Protein AF-A0A8J4GSR4-F1 (afdb_monomer)

Radius of gyration: 15.9 Å; Cα contacts (8 Å, |Δi|>4): 227; chains: 1; bounding box: 34×45×33 Å

Structure (mmCIF, N/CA/C/O backbone):
data_AF-A0A8J4GSR4-F1
#
_entry.id   AF-A0A8J4GSR4-F1
#
loop_
_atom_site.group_PDB
_atom_site.id
_atom_site.type_symbol
_atom_site.label_atom_id
_atom_site.label_alt_id
_atom_site.label_comp_id
_atom_site.label_asym_id
_atom_site.label_entity_id
_atom_site.label_seq_id
_atom_site.pdbx_PDB_ins_code
_atom_site.Cartn_x
_atom_site.Cartn_y
_atom_site.Cartn_z
_atom_site.occupancy
_atom_site.B_iso_or_equiv
_atom_site.auth_seq_id
_atom_site.auth_comp_id
_atom_site.auth_asym_id
_atom_site.auth_atom_id
_atom_site.pdbx_PDB_model_num
ATOM 1 N N . MET A 1 1 ? -14.937 5.292 15.132 1.00 56.81 1 MET A N 1
ATOM 2 C CA . MET A 1 1 ? -14.037 4.529 14.241 1.00 56.81 1 MET A CA 1
ATOM 3 C C . MET A 1 1 ? -13.506 3.328 15.007 1.00 56.81 1 MET A C 1
ATOM 5 O O . MET A 1 1 ? -13.186 3.488 16.179 1.00 56.81 1 MET A O 1
ATOM 9 N N . GLN A 1 2 ? -13.468 2.139 14.397 1.00 69.12 2 GLN A N 1
ATOM 10 C CA . GLN A 1 2 ? -12.793 0.982 14.998 1.00 69.12 2 GLN A CA 1
ATOM 11 C C . GLN A 1 2 ? -11.272 1.136 14.854 1.00 69.12 2 GLN A C 1
ATOM 13 O O . GLN A 1 2 ? -10.788 1.690 13.865 1.00 69.12 2 GLN A O 1
ATOM 18 N N . ARG A 1 3 ? -10.520 0.660 15.851 1.00 86.62 3 ARG A N 1
ATOM 19 C CA . ARG A 1 3 ? -9.053 0.706 15.849 1.00 86.62 3 ARG A CA 1
ATOM 20 C C . ARG A 1 3 ? -8.523 -0.217 14.746 1.00 86.62 3 ARG A C 1
ATOM 22 O O . ARG A 1 3 ? -8.934 -1.370 14.675 1.00 86.62 3 ARG A O 1
ATOM 29 N N . GLY A 1 4 ? -7.640 0.294 13.897 1.00 93.19 4 GLY A N 1
ATOM 30 C CA . GLY A 1 4 ? -7.068 -0.423 12.757 1.00 93.19 4 GLY A CA 1
ATOM 31 C C . GLY A 1 4 ? -5.823 0.290 12.237 1.00 93.19 4 GLY A C 1
ATOM 32 O O . GLY A 1 4 ? -5.402 1.292 12.822 1.00 93.19 4 GLY A O 1
ATOM 33 N N . ILE A 1 5 ? -5.238 -0.237 11.165 1.00 96.06 5 ILE A N 1
ATOM 34 C CA . ILE A 1 5 ? -4.004 0.290 10.566 1.00 96.06 5 ILE A CA 1
ATOM 35 C C . ILE A 1 5 ? -4.243 0.880 9.174 1.00 96.06 5 ILE A C 1
ATOM 37 O O . ILE A 1 5 ? -5.185 0.485 8.480 1.00 96.06 5 ILE A O 1
ATOM 41 N N . THR A 1 6 ? -3.350 1.776 8.760 1.00 97.19 6 THR A N 1
ATOM 42 C CA . THR A 1 6 ? -3.083 2.032 7.344 1.00 97.19 6 THR A CA 1
ATOM 43 C C . THR A 1 6 ? -1.991 1.067 6.893 1.00 97.19 6 THR A C 1
ATOM 45 O O . THR A 1 6 ? -0.895 1.058 7.458 1.00 97.19 6 THR A O 1
ATOM 48 N N . LEU A 1 7 ? -2.300 0.230 5.906 1.00 97.69 7 LEU A N 1
ATOM 49 C CA . LEU A 1 7 ? -1.367 -0.720 5.314 1.00 97.69 7 LEU A CA 1
ATOM 50 C C . LEU A 1 7 ? -0.954 -0.231 3.928 1.00 97.69 7 LEU A C 1
ATOM 52 O O . LEU A 1 7 ? -1.810 -0.007 3.075 1.00 97.69 7 LEU A O 1
ATOM 56 N N . TYR A 1 8 ? 0.348 -0.105 3.699 1.00 97.69 8 TYR A N 1
ATOM 57 C CA . TYR A 1 8 ? 0.909 0.236 2.398 1.00 97.69 8 TYR A CA 1
ATOM 58 C C . TYR A 1 8 ? 1.764 -0.909 1.853 1.00 97.69 8 TYR A C 1
ATOM 60 O O . TYR A 1 8 ? 2.728 -1.326 2.495 1.00 97.69 8 TYR A O 1
ATOM 68 N N . GLU A 1 9 ? 1.432 -1.386 0.654 1.00 96.69 9 GLU A N 1
ATOM 69 C CA . GLU A 1 9 ? 2.241 -2.353 -0.089 1.00 96.69 9 GLU A CA 1
ATOM 70 C C . GLU A 1 9 ? 2.887 -1.702 -1.324 1.00 96.69 9 GLU A C 1
ATOM 72 O O . GLU A 1 9 ? 2.291 -1.684 -2.409 1.00 96.69 9 GLU A O 1
ATOM 77 N N . PRO A 1 10 ? 4.101 -1.125 -1.187 1.00 93.75 10 PRO A N 1
ATOM 78 C CA . PRO A 1 10 ? 4.893 -0.736 -2.343 1.00 93.75 10 PRO A CA 1
ATOM 79 C C . PRO A 1 10 ? 5.402 -1.987 -3.059 1.00 93.75 10 PRO A C 1
ATOM 81 O O . PRO A 1 10 ? 5.892 -2.914 -2.415 1.00 93.75 10 PRO A O 1
ATOM 84 N N . LEU A 1 11 ? 5.354 -1.975 -4.393 1.00 90.19 11 LEU A N 1
ATOM 85 C CA . LEU A 1 11 ? 5.643 -3.143 -5.236 1.00 90.19 11 LEU A CA 1
ATOM 86 C C . LEU A 1 11 ? 4.628 -4.268 -4.969 1.00 90.19 11 LEU A C 1
ATOM 88 O O . LEU A 1 11 ? 4.993 -5.429 -4.798 1.00 90.19 11 LEU A O 1
ATOM 92 N N . GLY A 1 12 ? 3.355 -3.879 -4.842 1.00 71.12 12 GLY A N 1
ATOM 93 C CA . GLY A 1 12 ? 2.359 -4.573 -4.025 1.00 71.12 12 GLY A CA 1
ATOM 94 C C . GLY A 1 12 ? 1.965 -5.989 -4.451 1.00 71.12 12 GLY A C 1
ATOM 95 O O . GLY A 1 12 ? 1.236 -6.652 -3.710 1.00 71.12 12 GLY A O 1
ATOM 96 N N . GLY A 1 13 ? 2.445 -6.489 -5.593 1.00 77.25 13 GLY A N 1
ATOM 97 C CA . GLY A 1 13 ? 2.328 -7.898 -5.966 1.00 77.25 13 GLY A CA 1
ATOM 98 C C . GLY A 1 13 ? 0.905 -8.436 -5.781 1.00 77.25 13 GLY A C 1
ATOM 99 O O . GLY A 1 13 ? -0.049 -7.868 -6.314 1.00 77.25 13 GLY A O 1
ATOM 100 N N . ALA A 1 14 ? 0.763 -9.510 -4.996 1.00 82.75 14 ALA A N 1
ATOM 101 C CA . ALA A 1 14 ? -0.488 -10.252 -4.797 1.00 82.75 14 ALA A CA 1
ATOM 102 C C . ALA A 1 14 ? -1.236 -9.950 -3.476 1.00 82.75 14 ALA A C 1
ATOM 104 O O . ALA A 1 14 ? -2.008 -10.790 -3.010 1.00 82.75 14 ALA A O 1
ATOM 105 N N . CYS A 1 15 ? -1.024 -8.782 -2.861 1.00 93.31 15 CYS A N 1
ATOM 106 C CA . CYS A 1 15 ? -1.702 -8.368 -1.621 1.00 93.31 15 CYS A CA 1
ATOM 107 C C . CYS A 1 15 ? -1.460 -9.300 -0.409 1.00 93.31 15 CYS A C 1
ATOM 109 O O . CYS A 1 15 ? -2.352 -9.521 0.419 1.00 93.31 15 CYS A O 1
ATOM 111 N N . THR A 1 16 ? -0.277 -9.913 -0.314 1.00 91.38 16 THR A N 1
ATOM 112 C CA . THR A 1 16 ? 0.013 -10.950 0.692 1.00 91.38 16 THR A CA 1
ATOM 113 C C . THR A 1 16 ? 0.175 -10.387 2.101 1.00 91.38 16 THR A C 1
ATOM 115 O O . THR A 1 16 ? -0.227 -11.042 3.067 1.00 91.38 16 THR A O 1
ATOM 118 N N . GLY A 1 17 ? 0.709 -9.172 2.251 1.00 94.25 17 GLY A N 1
ATOM 119 C CA . GLY A 1 17 ? 0.755 -8.468 3.528 1.00 94.25 17 GLY A CA 1
ATOM 120 C C . GLY A 1 17 ? -0.646 -8.141 4.027 1.00 94.25 17 GLY A C 1
ATOM 121 O O . GLY A 1 17 ? -0.947 -8.378 5.198 1.00 94.25 17 GLY A O 1
ATOM 122 N N . LEU A 1 18 ? -1.537 -7.711 3.128 1.00 97.44 18 LEU A N 1
ATOM 123 C CA . LEU A 1 18 ? -2.941 -7.485 3.463 1.00 97.44 18 LEU A CA 1
ATOM 124 C C . LEU A 1 18 ? -3.617 -8.758 3.958 1.00 97.44 18 LEU A C 1
ATOM 126 O O . LEU A 1 18 ? -4.164 -8.772 5.059 1.00 97.44 18 LEU A O 1
ATOM 130 N N . GLU A 1 19 ? -3.556 -9.838 3.184 1.00 97.06 19 GLU A N 1
ATOM 131 C CA . GLU A 1 19 ? -4.158 -11.107 3.590 1.00 97.06 19 GLU A CA 1
ATOM 132 C C . GLU A 1 19 ? -3.599 -11.604 4.931 1.00 97.06 19 GLU A C 1
ATOM 134 O O . GLU A 1 19 ? -4.357 -12.082 5.778 1.00 97.06 19 GLU A O 1
ATOM 139 N N . SER A 1 20 ? -2.294 -11.434 5.160 1.00 96.19 20 SER A N 1
ATOM 140 C CA . SER A 1 20 ? -1.654 -11.785 6.429 1.00 96.19 20 SER A CA 1
ATOM 141 C C . SER A 1 20 ? -2.233 -10.987 7.598 1.00 96.19 20 SER A C 1
ATOM 143 O O . SER A 1 20 ? -2.547 -11.576 8.633 1.00 96.19 20 SER A O 1
ATOM 145 N N . CYS A 1 21 ? -2.438 -9.675 7.447 1.00 97.12 21 CYS A N 1
ATOM 146 C CA . CYS A 1 21 ? -3.096 -8.858 8.468 1.00 97.12 21 CYS A CA 1
ATOM 147 C C . CYS A 1 21 ? -4.512 -9.370 8.772 1.00 97.12 21 CYS A C 1
ATOM 149 O O . CYS A 1 21 ? -4.845 -9.609 9.935 1.00 97.12 21 CYS A O 1
ATOM 151 N N . LEU A 1 22 ? -5.321 -9.604 7.736 1.00 98.19 22 LEU A N 1
ATOM 152 C CA . LEU A 1 22 ? -6.720 -10.011 7.892 1.00 98.19 22 LEU A CA 1
ATOM 153 C C . LEU A 1 22 ? -6.855 -11.388 8.549 1.00 98.19 22 LEU A C 1
ATOM 155 O O . 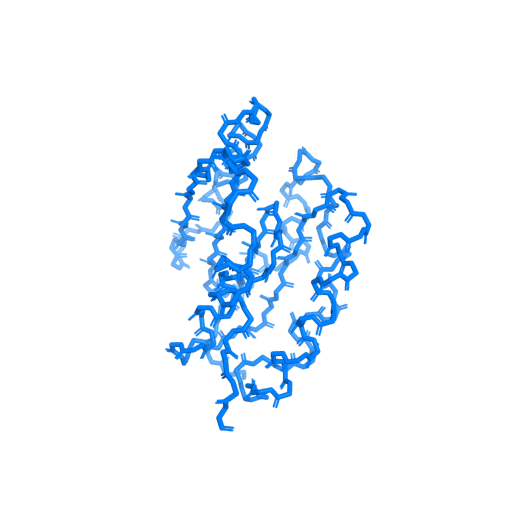LEU A 1 22 ? -7.631 -11.547 9.491 1.00 98.19 22 LEU A O 1
ATOM 159 N N . ARG A 1 23 ? -6.041 -12.366 8.132 1.00 97.81 23 ARG A N 1
ATOM 160 C CA . ARG A 1 23 ? -5.998 -13.707 8.745 1.00 97.81 23 ARG A CA 1
ATOM 161 C C . ARG A 1 23 ? -5.623 -13.678 10.227 1.00 97.81 23 ARG A C 1
ATOM 163 O O . ARG A 1 23 ? -6.009 -14.581 10.961 1.00 97.81 23 ARG A O 1
ATOM 170 N N . ASN A 1 24 ? -4.905 -12.646 10.668 1.00 97.19 24 ASN A N 1
ATOM 171 C CA . ASN A 1 24 ? -4.506 -12.449 12.062 1.00 97.19 24 ASN A CA 1
ATOM 172 C C . ASN A 1 24 ? -5.439 -11.498 12.837 1.00 97.19 24 ASN A C 1
ATOM 174 O O . ASN A 1 24 ? -5.092 -11.051 13.928 1.00 97.19 24 ASN A O 1
ATOM 178 N N . GLY A 1 25 ? -6.619 -11.169 12.300 1.00 97.00 25 GLY A N 1
ATOM 179 C CA . GLY A 1 25 ? -7.591 -10.313 12.986 1.00 97.00 25 GLY A CA 1
ATOM 180 C C . GLY A 1 25 ? -7.208 -8.830 13.026 1.00 97.00 25 GLY A C 1
ATOM 181 O O . GLY A 1 25 ? -7.802 -8.060 13.782 1.00 97.00 25 GLY A O 1
ATOM 182 N N . ILE A 1 26 ? -6.217 -8.406 12.236 1.00 97.12 26 ILE A N 1
ATOM 183 C CA . ILE A 1 26 ? -5.789 -7.008 12.169 1.00 97.12 26 ILE A CA 1
ATOM 184 C C . ILE A 1 26 ? -6.692 -6.275 11.180 1.00 97.12 26 ILE A C 1
ATOM 186 O O . ILE A 1 26 ? -6.659 -6.528 9.976 1.00 97.12 26 ILE A O 1
ATOM 190 N N . ARG A 1 27 ? -7.486 -5.335 11.697 1.00 97.38 27 ARG A N 1
ATOM 191 C CA . ARG A 1 27 ? -8.335 -4.463 10.884 1.00 97.38 27 ARG A CA 1
ATOM 192 C C . ARG A 1 27 ? -7.489 -3.483 10.068 1.00 97.38 27 ARG A C 1
ATOM 194 O O . ARG A 1 27 ? -6.671 -2.751 10.631 1.00 97.38 27 ARG A O 1
ATOM 201 N N . VAL A 1 28 ? -7.767 -3.399 8.770 1.00 97.81 28 VAL A N 1
ATOM 202 C CA . VAL A 1 28 ? -7.177 -2.419 7.852 1.00 97.81 28 VAL A CA 1
ATOM 203 C C . VAL A 1 28 ? -8.215 -1.339 7.561 1.00 97.81 28 VAL A C 1
ATOM 205 O O . VAL A 1 28 ? -9.269 -1.596 6.986 1.00 97.81 28 VAL A O 1
ATOM 208 N N . ASN A 1 29 ? -7.925 -0.117 8.005 1.00 96.38 29 ASN A N 1
ATOM 209 C CA . ASN A 1 29 ? -8.789 1.046 7.795 1.00 96.38 29 ASN A CA 1
ATOM 210 C C . ASN A 1 29 ? -8.513 1.733 6.459 1.00 96.38 29 ASN A C 1
ATOM 212 O O . ASN A 1 29 ? -9.406 2.377 5.917 1.00 96.38 29 ASN A O 1
ATOM 216 N N . GLN A 1 30 ? -7.291 1.591 5.949 1.00 97.38 30 GLN A N 1
ATOM 217 C CA . GLN A 1 30 ? -6.876 2.115 4.661 1.00 97.38 30 GLN A CA 1
ATOM 218 C C . GLN A 1 30 ? -5.802 1.202 4.073 1.00 97.38 30 GLN A C 1
ATOM 220 O O . GLN A 1 30 ? -4.839 0.852 4.754 1.00 97.38 30 GLN A O 1
ATOM 225 N N . TYR A 1 31 ? -5.977 0.819 2.819 1.00 98.12 31 TYR A N 1
ATOM 226 C CA . TYR A 1 31 ? -5.039 0.027 2.048 1.00 98.12 31 TYR A CA 1
ATOM 227 C C . TYR A 1 31 ? -4.516 0.868 0.888 1.00 98.12 31 TYR A C 1
ATOM 229 O O . TYR A 1 31 ? -5.297 1.423 0.115 1.00 98.12 31 TYR A O 1
ATOM 237 N N . LEU A 1 32 ? -3.197 0.976 0.791 1.00 97.88 32 LEU A N 1
ATOM 238 C CA . LEU A 1 32 ? -2.484 1.729 -0.232 1.00 97.88 32 LEU A CA 1
ATOM 239 C C . LEU A 1 32 ? -1.633 0.758 -1.049 1.00 97.88 32 LEU A C 1
ATOM 241 O O . LEU A 1 32 ? -1.011 -0.146 -0.487 1.00 97.88 32 LEU A O 1
ATOM 245 N N . TYR A 1 33 ? -1.587 0.956 -2.364 1.00 97.81 33 TYR A N 1
ATOM 246 C CA . TYR A 1 33 ? -0.942 0.026 -3.281 1.00 97.81 33 TYR A CA 1
ATOM 247 C C . TYR A 1 33 ? -0.175 0.768 -4.377 1.00 97.81 33 TYR A C 1
ATOM 249 O O . TYR A 1 33 ? -0.728 1.635 -5.053 1.00 97.81 33 TYR A O 1
ATOM 257 N N . SER A 1 34 ? 1.078 0.370 -4.605 1.00 96.88 34 SER A N 1
ATOM 258 C CA . SER A 1 34 ? 1.887 0.873 -5.721 1.00 96.88 34 SER A CA 1
ATOM 259 C C . SER A 1 34 ? 2.473 -0.291 -6.507 1.00 96.88 34 SER A C 1
ATOM 261 O O . SER A 1 34 ? 3.297 -1.040 -5.990 1.00 96.88 34 SER A O 1
ATOM 263 N N . ASP A 1 35 ? 2.080 -0.423 -7.770 1.00 94.06 35 ASP A N 1
ATOM 264 C CA . ASP A 1 35 ? 2.732 -1.295 -8.746 1.00 94.06 35 ASP A CA 1
ATOM 265 C C . ASP A 1 35 ? 2.610 -0.654 -10.129 1.00 94.06 35 ASP A C 1
ATOM 267 O O . ASP A 1 35 ? 1.542 -0.151 -10.493 1.00 94.06 35 ASP A O 1
ATOM 271 N N . THR A 1 36 ? 3.693 -0.666 -10.905 1.00 93.44 36 THR A N 1
ATOM 272 C CA . THR A 1 36 ? 3.720 -0.077 -12.252 1.00 93.44 36 THR A CA 1
ATOM 273 C C . THR A 1 36 ? 2.961 -0.929 -13.269 1.00 93.44 36 THR A C 1
ATOM 275 O O . THR A 1 36 ? 2.393 -0.371 -14.212 1.00 93.44 36 THR A O 1
ATOM 278 N N . SER A 1 37 ? 2.842 -2.242 -13.042 1.00 92.06 37 SER A N 1
ATOM 279 C CA . SER A 1 37 ? 2.132 -3.173 -13.915 1.00 92.06 37 SER A CA 1
ATOM 280 C C . SER A 1 37 ? 0.609 -3.000 -13.810 1.00 92.06 37 SER A C 1
ATOM 282 O O . SER A 1 37 ? 0.023 -3.235 -12.748 1.00 92.06 37 SER A O 1
ATOM 284 N N . PRO A 1 38 ? -0.085 -2.623 -14.904 1.00 92.12 38 PRO A N 1
ATOM 285 C CA . PRO A 1 38 ? -1.547 -2.577 -14.924 1.00 92.12 38 PRO A CA 1
ATOM 286 C C . PRO A 1 38 ? -2.189 -3.944 -14.671 1.00 92.12 38 PRO A C 1
ATOM 288 O O . PRO A 1 38 ? -3.251 -4.016 -14.059 1.00 92.12 38 PRO A O 1
ATOM 291 N N . GLU A 1 39 ? -1.535 -5.018 -15.113 1.00 91.69 39 GLU A N 1
ATOM 292 C CA . GLU A 1 39 ? -1.990 -6.396 -14.917 1.00 91.69 39 GLU A CA 1
ATOM 293 C C . GLU A 1 39 ? -1.942 -6.776 -13.435 1.00 91.69 39 GLU A C 1
ATOM 295 O O . GLU A 1 39 ? -2.933 -7.276 -12.901 1.00 91.69 39 GLU A O 1
ATOM 300 N N . ALA A 1 40 ? -0.842 -6.449 -12.743 1.00 90.81 40 ALA A N 1
ATOM 301 C CA . ALA A 1 40 ? -0.714 -6.670 -11.302 1.00 90.81 40 ALA A CA 1
ATOM 302 C C . ALA A 1 40 ? -1.786 -5.897 -10.520 1.00 90.81 40 ALA A C 1
ATOM 304 O O . ALA A 1 40 ? -2.459 -6.473 -9.666 1.00 90.81 40 ALA A O 1
ATOM 305 N N . ARG A 1 41 ? -2.039 -4.629 -10.881 1.00 94.38 41 ARG A N 1
ATOM 306 C CA . ARG A 1 41 ? -3.134 -3.836 -10.290 1.00 94.38 41 ARG A CA 1
ATOM 307 C C . ARG A 1 41 ? -4.511 -4.464 -10.535 1.00 94.38 41 ARG A C 1
ATOM 309 O O . ARG A 1 41 ? -5.350 -4.458 -9.638 1.00 94.38 41 ARG A O 1
ATOM 316 N N . GLY A 1 42 ? -4.744 -5.036 -11.717 1.00 94.25 42 GLY A N 1
ATOM 317 C CA . GLY A 1 42 ? -5.978 -5.763 -12.029 1.00 94.25 42 GLY A CA 1
ATOM 318 C C . GLY A 1 42 ? -6.174 -7.000 -11.148 1.00 94.25 42 GLY A C 1
ATOM 319 O O . GLY A 1 42 ? -7.251 -7.195 -10.581 1.00 94.25 42 GLY A O 1
ATOM 320 N N . VAL A 1 43 ? -5.120 -7.801 -10.971 1.00 94.25 43 VAL A N 1
ATOM 321 C CA . VAL A 1 43 ? -5.129 -8.968 -10.072 1.00 94.25 43 VAL A CA 1
ATOM 322 C C . VAL A 1 43 ? -5.355 -8.539 -8.620 1.00 94.25 43 VAL A C 1
ATOM 324 O O . VAL A 1 43 ? -6.199 -9.120 -7.935 1.00 94.25 43 VAL A O 1
ATOM 327 N N . ALA A 1 44 ? -4.669 -7.487 -8.167 1.00 95.75 44 ALA A N 1
ATOM 328 C CA . ALA A 1 44 ? -4.848 -6.919 -6.836 1.00 95.75 44 ALA A CA 1
ATOM 329 C C . ALA A 1 44 ? -6.297 -6.465 -6.597 1.00 95.75 44 ALA A C 1
ATOM 331 O O . ALA A 1 44 ? -6.865 -6.778 -5.556 1.00 95.75 44 ALA A O 1
ATOM 332 N N . ALA A 1 45 ? -6.947 -5.809 -7.564 1.00 96.50 45 ALA A N 1
ATOM 333 C CA . ALA A 1 45 ? -8.343 -5.378 -7.430 1.00 96.50 45 ALA A CA 1
ATOM 334 C C . ALA A 1 45 ? -9.316 -6.559 -7.244 1.00 96.50 45 ALA A C 1
ATOM 336 O O . ALA A 1 45 ? -10.199 -6.511 -6.385 1.00 96.50 45 ALA A O 1
ATOM 337 N N . ILE A 1 46 ? -9.129 -7.648 -7.999 1.00 96.69 46 ILE A N 1
ATOM 338 C CA . ILE A 1 46 ? -9.912 -8.884 -7.829 1.00 96.69 46 ILE A CA 1
ATOM 339 C C . ILE A 1 46 ? -9.653 -9.486 -6.441 1.00 96.69 46 ILE A C 1
ATOM 341 O O . ILE A 1 46 ? -10.592 -9.899 -5.754 1.00 96.69 46 ILE A O 1
ATOM 345 N N . ARG A 1 47 ? -8.387 -9.505 -6.001 1.00 96.88 47 ARG A N 1
ATOM 346 C CA . ARG A 1 47 ? -8.004 -10.028 -4.685 1.00 96.88 47 ARG A CA 1
ATOM 347 C C . ARG A 1 47 ? -8.618 -9.212 -3.550 1.00 96.88 47 ARG A C 1
ATOM 349 O O . ARG A 1 47 ? -9.134 -9.807 -2.610 1.00 96.88 47 ARG A O 1
ATOM 356 N N . LEU A 1 48 ? -8.632 -7.884 -3.657 1.00 97.94 48 LEU A N 1
ATOM 357 C CA . LEU A 1 48 ? -9.266 -6.989 -2.688 1.00 97.94 48 LEU A CA 1
ATOM 358 C C . LEU A 1 48 ? -10.764 -7.262 -2.554 1.00 97.94 48 LEU A C 1
ATOM 360 O O . LEU A 1 48 ? -11.254 -7.399 -1.436 1.00 97.94 48 LEU A O 1
ATOM 364 N N . ALA A 1 49 ? -11.477 -7.435 -3.670 1.00 97.88 49 ALA A N 1
ATOM 365 C CA . ALA A 1 49 ? -12.894 -7.793 -3.639 1.00 97.88 49 ALA A CA 1
ATOM 366 C C . ALA A 1 49 ? -13.135 -9.139 -2.927 1.00 97.88 49 ALA A C 1
ATOM 368 O O . ALA A 1 49 ? -14.029 -9.245 -2.084 1.00 97.88 49 ALA A O 1
ATOM 369 N N . ALA A 1 50 ? -12.309 -10.151 -3.214 1.00 98.06 50 ALA A N 1
ATOM 370 C CA . ALA A 1 50 ? -12.392 -11.456 -2.559 1.00 98.06 50 ALA A CA 1
ATOM 371 C C . ALA A 1 50 ? -12.078 -11.377 -1.051 1.00 98.06 50 ALA A C 1
ATOM 373 O O . ALA A 1 50 ? -12.794 -11.962 -0.239 1.00 98.06 50 ALA A O 1
ATOM 374 N N . LEU A 1 51 ? -11.045 -10.624 -0.661 1.00 98.44 51 LEU A N 1
ATOM 375 C CA . LEU A 1 51 ? -10.666 -10.428 0.741 1.00 98.44 51 LEU A CA 1
ATOM 376 C C . LEU A 1 51 ? -11.718 -9.628 1.516 1.00 98.44 51 LEU A C 1
ATOM 378 O O . LEU A 1 51 ? -12.012 -9.974 2.656 1.00 98.44 51 LEU A O 1
ATOM 382 N N . THR A 1 52 ? -12.339 -8.616 0.907 1.00 98.44 52 THR A N 1
ATOM 383 C CA . THR A 1 52 ? -13.470 -7.895 1.511 1.00 98.44 52 THR A CA 1
ATOM 384 C C . THR A 1 52 ? -14.669 -8.814 1.732 1.00 98.44 52 THR A C 1
ATOM 386 O O . THR A 1 52 ? -15.307 -8.726 2.777 1.00 98.44 52 THR A O 1
ATOM 389 N N . ALA A 1 53 ? -14.964 -9.729 0.802 1.00 98.12 53 ALA A N 1
ATOM 390 C CA . ALA A 1 53 ? -16.034 -10.709 0.990 1.00 98.12 53 ALA A CA 1
ATOM 391 C C . ALA A 1 53 ? -15.721 -11.716 2.114 1.00 98.12 53 ALA A C 1
ATOM 393 O O . ALA A 1 53 ? -16.617 -12.091 2.867 1.00 98.12 53 ALA A O 1
ATOM 394 N N . ALA A 1 54 ? -14.457 -12.133 2.246 1.00 98.19 54 ALA A N 1
ATOM 395 C CA . ALA A 1 54 ? -14.019 -13.078 3.274 1.00 98.19 54 ALA A CA 1
ATOM 396 C C . ALA A 1 54 ? -13.883 -12.447 4.674 1.00 98.19 54 ALA A C 1
ATOM 398 O O . ALA A 1 54 ? -14.134 -13.114 5.676 1.00 98.19 54 ALA A O 1
ATOM 399 N N . TYR A 1 55 ? -13.503 -11.168 4.751 1.00 98.25 55 TYR A N 1
ATOM 400 C CA . TYR A 1 55 ? -13.212 -10.453 5.998 1.00 98.25 55 TYR A CA 1
ATOM 401 C C . TYR A 1 55 ? -13.928 -9.088 6.076 1.00 98.25 55 TYR A C 1
ATOM 403 O O . TYR A 1 55 ? -13.269 -8.062 6.269 1.00 98.25 55 TYR A O 1
ATOM 411 N N . PRO A 1 56 ? -15.269 -9.029 5.966 1.00 97.06 56 PRO A N 1
ATOM 412 C CA . PRO A 1 56 ? -16.008 -7.768 5.818 1.00 97.06 56 PRO A CA 1
ATOM 413 C C . PRO A 1 56 ? -15.856 -6.823 7.018 1.00 97.06 56 PRO A C 1
ATOM 415 O O . PRO A 1 56 ? -15.858 -5.602 6.863 1.00 97.06 56 PRO A O 1
ATOM 418 N N . GLU A 1 57 ? -15.678 -7.371 8.223 1.00 96.56 57 GLU A N 1
ATOM 419 C CA . GLU A 1 57 ? -15.439 -6.572 9.425 1.00 96.56 57 GLU A CA 1
ATOM 420 C C . GLU A 1 57 ? -14.007 -6.037 9.507 1.00 96.56 57 GLU A C 1
ATOM 422 O O . GLU A 1 57 ? -13.794 -5.016 10.147 1.00 96.56 57 GLU A O 1
ATOM 427 N N . LEU A 1 58 ? -13.020 -6.673 8.871 1.00 98.19 58 LEU A N 1
ATOM 428 C CA . LEU A 1 58 ? -11.610 -6.271 8.962 1.00 98.19 58 LEU A CA 1
ATOM 429 C C . LEU A 1 58 ? -11.148 -5.442 7.757 1.00 98.19 58 LEU A C 1
ATOM 431 O O . LEU A 1 58 ? -10.233 -4.635 7.914 1.00 98.19 58 LEU A O 1
ATOM 435 N N . LEU A 1 59 ? -11.784 -5.616 6.594 1.00 98.31 59 LEU A N 1
ATOM 436 C CA . LEU A 1 59 ? -11.509 -4.885 5.357 1.00 98.31 59 LEU A CA 1
ATOM 437 C C . LEU A 1 59 ? -12.818 -4.416 4.696 1.00 98.31 59 LEU A C 1
ATOM 439 O O . LEU A 1 59 ? -13.301 -5.055 3.752 1.00 98.31 59 LEU A O 1
ATOM 443 N N . PRO A 1 60 ? -13.407 -3.301 5.157 1.00 96.81 60 PRO A N 1
ATOM 444 C CA . PRO A 1 60 ? -14.582 -2.742 4.501 1.00 96.81 60 PRO A CA 1
ATOM 445 C C . PRO A 1 60 ? -14.217 -2.188 3.104 1.00 96.81 60 PRO A C 1
ATOM 447 O O . PRO A 1 60 ? -13.067 -1.789 2.896 1.00 96.81 60 PRO A O 1
ATOM 450 N N . PRO A 1 61 ? -15.164 -2.099 2.150 1.00 96.88 61 PRO A N 1
ATOM 451 C CA . PRO A 1 61 ? -14.906 -1.551 0.811 1.00 96.88 61 PRO A CA 1
ATOM 452 C C . PRO A 1 61 ? -14.287 -0.144 0.818 1.00 96.88 61 PRO A C 1
ATOM 454 O O . PRO A 1 61 ? -13.480 0.200 -0.042 1.00 96.88 61 PRO A O 1
ATOM 457 N N . GLU A 1 62 ? -14.637 0.678 1.809 1.00 96.75 62 GLU A N 1
ATOM 458 C CA . GLU A 1 62 ? -14.087 2.022 1.999 1.00 96.75 62 GLU A CA 1
ATOM 459 C C . GLU A 1 62 ? -12.572 2.016 2.213 1.00 96.75 62 GLU A C 1
ATOM 461 O O . GLU A 1 62 ? -11.913 2.977 1.827 1.00 96.75 62 GLU A O 1
ATOM 466 N N . ALA A 1 63 ? -12.018 0.950 2.799 1.00 97.50 63 ALA A N 1
ATOM 467 C CA . ALA A 1 63 ? -10.603 0.888 3.138 1.00 97.50 63 ALA A CA 1
ATOM 468 C C . ALA A 1 63 ? -9.698 0.836 1.903 1.00 97.50 63 ALA A C 1
ATOM 470 O O . ALA A 1 63 ? -8.550 1.251 1.987 1.00 97.50 63 ALA A O 1
ATOM 471 N N . TRP A 1 64 ? -10.179 0.350 0.758 1.00 97.44 64 TRP A N 1
ATOM 472 C CA . TRP A 1 64 ? -9.358 0.209 -0.450 1.00 97.44 64 TRP A CA 1
ATOM 473 C C . TRP A 1 64 ? -9.920 0.943 -1.668 1.00 97.44 64 TRP A C 1
ATOM 475 O O . TRP A 1 64 ? -9.377 0.811 -2.763 1.00 97.44 64 TRP A O 1
ATOM 485 N N . ARG A 1 65 ? -10.967 1.759 -1.487 1.00 97.06 65 ARG A N 1
ATOM 486 C CA . ARG A 1 65 ? -11.612 2.529 -2.564 1.00 97.06 65 ARG A CA 1
ATOM 487 C C . ARG A 1 65 ? -10.613 3.295 -3.431 1.00 97.06 65 ARG A C 1
ATOM 489 O O . ARG A 1 65 ? -10.724 3.267 -4.652 1.00 97.06 65 ARG A O 1
ATOM 496 N N . ASP A 1 66 ? -9.639 3.932 -2.788 1.00 96.50 66 ASP A N 1
ATOM 497 C CA . ASP A 1 66 ? -8.638 4.778 -3.438 1.00 96.50 66 ASP A CA 1
ATOM 498 C C . ASP A 1 66 ? -7.248 4.110 -3.486 1.00 96.50 66 ASP A C 1
ATOM 500 O O . ASP A 1 66 ? -6.242 4.772 -3.747 1.00 96.50 66 ASP A O 1
ATOM 504 N N . ALA A 1 67 ? -7.170 2.788 -3.262 1.00 96.94 67 ALA A N 1
ATOM 505 C CA . ALA A 1 67 ? -5.910 2.051 -3.098 1.00 96.94 67 ALA A CA 1
ATOM 506 C C . ALA A 1 67 ? -4.923 2.238 -4.260 1.00 96.94 67 ALA A C 1
ATOM 508 O O . ALA A 1 67 ? -3.716 2.260 -4.035 1.00 96.94 67 ALA A O 1
ATOM 509 N N . PHE A 1 68 ? -5.438 2.401 -5.483 1.00 96.62 68 PHE A N 1
ATOM 510 C CA . PHE A 1 68 ? -4.651 2.539 -6.714 1.00 96.62 68 PHE A CA 1
ATOM 511 C C . PHE A 1 68 ? -4.475 3.991 -7.189 1.00 96.62 68 PHE A C 1
ATOM 513 O O . PHE A 1 68 ? -3.928 4.211 -8.269 1.00 96.62 68 PHE A O 1
ATOM 520 N N . SER A 1 69 ? -4.977 4.973 -6.435 1.00 95.81 69 SER A N 1
ATOM 521 C CA . SER A 1 69 ? -4.967 6.393 -6.820 1.00 95.81 69 SER A CA 1
ATOM 522 C C . SER A 1 69 ? -4.454 7.335 -5.733 1.00 95.81 69 SER A C 1
ATOM 524 O O . SER A 1 69 ? -4.027 8.441 -6.057 1.00 95.81 69 SER A O 1
ATOM 526 N N . SER A 1 70 ? -4.477 6.934 -4.458 1.00 95.75 70 SER A N 1
ATOM 527 C CA . SER A 1 70 ? -3.965 7.756 -3.353 1.00 95.75 70 SER A CA 1
ATOM 528 C C . SER A 1 70 ? -2.450 7.957 -3.404 1.00 95.75 70 SER A C 1
ATOM 530 O O . SER A 1 70 ? -1.966 9.004 -2.980 1.00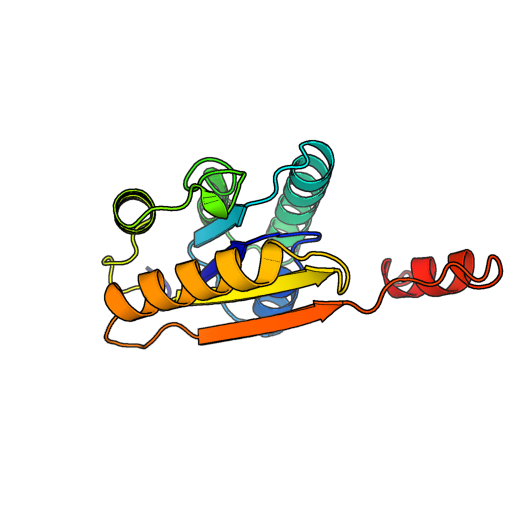 95.75 70 SER A O 1
ATOM 532 N N . LEU A 1 71 ? -1.705 6.977 -3.922 1.00 97.69 71 LEU A N 1
ATOM 533 C CA . LEU A 1 71 ? -0.261 7.055 -4.139 1.00 97.69 71 LEU A CA 1
ATOM 534 C C . LEU A 1 71 ? 0.080 6.721 -5.602 1.00 97.69 71 LEU A C 1
ATOM 536 O O . LEU A 1 71 ? -0.686 6.011 -6.257 1.00 97.69 71 LEU A O 1
ATOM 540 N N . PRO A 1 72 ? 1.220 7.207 -6.131 1.00 97.25 72 PRO A N 1
ATOM 541 C CA . PRO A 1 72 ? 1.678 6.855 -7.471 1.00 97.25 72 PRO A CA 1
ATOM 542 C C . PRO A 1 72 ? 1.873 5.352 -7.662 1.00 97.25 72 PRO A C 1
ATOM 544 O O . PRO A 1 72 ? 2.294 4.639 -6.751 1.00 97.25 72 PRO A O 1
ATOM 547 N N . ALA A 1 73 ? 1.644 4.886 -8.889 1.00 95.69 73 ALA A N 1
ATOM 548 C CA . ALA A 1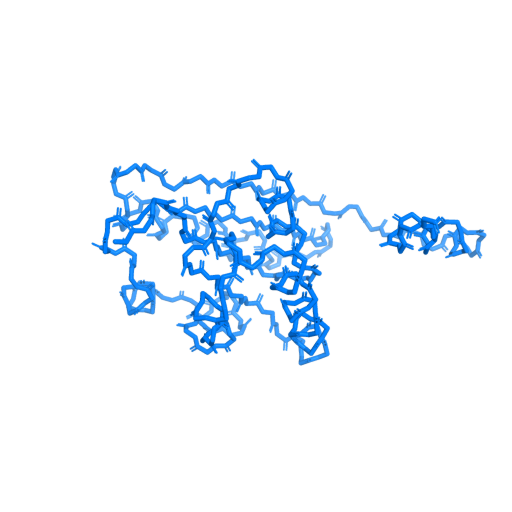 73 ? 1.920 3.507 -9.279 1.00 95.69 73 ALA A CA 1
ATOM 549 C C . ALA A 1 73 ? 3.424 3.175 -9.207 1.00 95.69 73 ALA A C 1
ATOM 551 O O . ALA A 1 73 ? 3.788 2.068 -8.813 1.00 95.69 73 ALA A O 1
ATOM 552 N N . ASP A 1 74 ? 4.298 4.129 -9.554 1.00 95.19 74 ASP A N 1
ATOM 553 C CA . ASP A 1 74 ? 5.742 3.998 -9.347 1.00 95.19 74 ASP A CA 1
ATOM 554 C C . ASP A 1 74 ? 6.125 4.498 -7.948 1.00 95.19 74 ASP A C 1
ATOM 556 O O . ASP A 1 74 ? 6.029 5.683 -7.627 1.00 95.19 74 ASP A O 1
ATOM 560 N N . VAL A 1 75 ? 6.630 3.590 -7.113 1.00 95.06 75 VAL A N 1
ATOM 561 C CA . VAL A 1 75 ? 7.107 3.894 -5.756 1.00 95.06 75 VAL A CA 1
ATOM 562 C C . VAL A 1 75 ? 8.204 4.976 -5.731 1.00 95.06 75 VAL A C 1
ATOM 564 O O . VAL A 1 75 ? 8.375 5.674 -4.728 1.00 95.06 75 VAL A O 1
ATOM 567 N N . LYS A 1 76 ? 8.947 5.169 -6.828 1.00 95.00 76 LYS A N 1
ATOM 568 C CA . LYS A 1 76 ? 9.960 6.232 -6.958 1.00 95.00 76 LYS A CA 1
ATOM 569 C C . LYS A 1 76 ? 9.353 7.627 -6.960 1.00 95.00 76 LYS A C 1
ATOM 571 O O . LYS A 1 76 ? 10.021 8.580 -6.566 1.00 95.00 76 LYS A O 1
ATOM 576 N N . GLU A 1 77 ? 8.101 7.741 -7.378 1.00 96.56 77 GLU A N 1
ATOM 577 C CA . GLU A 1 77 ? 7.391 9.011 -7.476 1.00 96.56 77 GLU A CA 1
ATOM 578 C C . GLU A 1 77 ? 6.682 9.384 -6.173 1.00 96.56 77 GLU A C 1
ATOM 580 O O . GLU A 1 77 ? 6.223 10.512 -6.043 1.00 96.56 77 GLU A O 1
ATOM 585 N N . VAL A 1 78 ? 6.630 8.476 -5.188 1.00 97.50 78 VAL A N 1
ATOM 586 C CA . VAL A 1 78 ? 6.001 8.738 -3.885 1.00 97.50 78 VAL A CA 1
ATOM 587 C C . VAL A 1 78 ? 6.698 9.906 -3.185 1.00 97.50 78 VAL A C 1
ATOM 589 O O . VAL A 1 78 ? 7.914 9.870 -2.974 1.00 97.50 78 VAL A O 1
ATOM 592 N N . THR A 1 79 ? 5.948 10.934 -2.796 1.00 96.94 79 THR A N 1
ATOM 593 C CA . THR A 1 79 ? 6.468 12.118 -2.094 1.00 96.94 79 THR A CA 1
ATOM 594 C C . THR A 1 79 ? 5.869 12.282 -0.699 1.00 96.94 79 THR A C 1
ATOM 596 O O . THR A 1 79 ? 4.890 11.631 -0.327 1.00 96.94 79 THR A O 1
ATOM 599 N N . ARG A 1 80 ? 6.445 13.199 0.093 1.00 96.88 80 ARG A N 1
ATOM 600 C CA . ARG A 1 80 ? 5.903 13.566 1.411 1.00 96.88 80 ARG A CA 1
ATOM 601 C C . ARG A 1 80 ? 4.487 14.117 1.298 1.00 96.88 80 ARG A C 1
ATOM 603 O O . ARG A 1 80 ? 3.647 13.811 2.133 1.00 96.88 80 ARG A O 1
ATOM 610 N N . GLU A 1 81 ? 4.223 14.929 0.284 1.00 96.88 81 GLU A N 1
ATOM 611 C CA . GLU A 1 81 ? 2.929 15.569 0.049 1.00 96.88 81 GLU A CA 1
ATOM 612 C C . GLU A 1 81 ? 1.850 14.526 -0.241 1.00 96.88 81 GLU A C 1
ATOM 614 O O . GLU A 1 81 ? 0.747 14.626 0.288 1.00 96.88 81 GLU A O 1
ATOM 619 N N . GLN A 1 82 ? 2.186 13.489 -1.008 1.00 96.94 82 GLN A N 1
ATOM 620 C CA . GLN A 1 82 ? 1.272 12.383 -1.290 1.00 96.94 82 GLN A CA 1
ATOM 621 C C . GLN A 1 82 ? 1.016 11.529 -0.046 1.00 96.94 82 GLN A C 1
ATOM 623 O O . GLN A 1 82 ? -0.132 11.205 0.233 1.00 96.94 82 GLN A O 1
ATOM 628 N N . LEU A 1 83 ? 2.043 11.237 0.761 1.00 96.81 83 LEU A N 1
ATOM 629 C CA . LEU A 1 83 ? 1.856 10.553 2.049 1.00 96.81 83 LEU A CA 1
ATOM 630 C C . LEU A 1 83 ? 0.989 11.384 3.014 1.00 96.81 83 LEU A C 1
ATOM 632 O O . LEU A 1 83 ? 0.118 10.840 3.690 1.00 96.81 83 LEU A O 1
ATOM 636 N N . ARG A 1 84 ? 1.165 12.713 3.042 1.00 95.69 84 ARG A N 1
ATOM 637 C CA . ARG A 1 84 ? 0.294 13.629 3.800 1.00 95.69 84 ARG A CA 1
ATOM 638 C C . ARG A 1 84 ? -1.144 13.588 3.303 1.00 95.69 84 ARG A C 1
ATOM 640 O O . ARG A 1 84 ? -2.045 13.452 4.122 1.00 95.69 84 ARG A O 1
ATOM 647 N N . ALA A 1 85 ? -1.354 13.653 1.991 1.00 95.12 85 ALA A N 1
ATOM 648 C CA . ALA A 1 85 ? -2.681 13.538 1.391 1.00 95.12 85 ALA A CA 1
ATOM 649 C C . ALA A 1 85 ? -3.327 12.166 1.654 1.00 95.12 85 ALA A C 1
ATOM 651 O O . ALA A 1 85 ? -4.543 12.080 1.787 1.00 95.12 85 ALA A O 1
ATOM 652 N N . ALA A 1 86 ? -2.518 11.112 1.785 1.00 94.19 86 ALA A N 1
ATOM 653 C CA . ALA A 1 86 ? -2.960 9.772 2.148 1.00 94.19 86 ALA A CA 1
ATOM 654 C C . ALA A 1 86 ? -3.245 9.594 3.653 1.00 94.19 86 ALA A C 1
ATOM 656 O O . ALA A 1 86 ? -3.585 8.487 4.057 1.00 94.19 86 ALA A O 1
ATOM 657 N N . GLY A 1 87 ? -3.128 10.640 4.479 1.00 93.06 87 GLY A N 1
ATOM 658 C CA . GLY A 1 87 ? -3.529 10.600 5.890 1.00 93.06 87 GLY A CA 1
ATOM 659 C C . GLY A 1 87 ? -2.435 10.150 6.859 1.00 93.06 87 GLY A C 1
ATOM 660 O O . GLY A 1 87 ? -2.720 9.687 7.964 1.00 93.06 87 GLY A O 1
ATOM 661 N N . VAL A 1 88 ? -1.154 10.288 6.491 1.00 91.06 88 VAL A N 1
ATOM 662 C CA . VAL A 1 88 ? -0.021 9.890 7.359 1.00 91.06 88 VAL A CA 1
ATOM 663 C C . VAL A 1 88 ? -0.004 10.597 8.721 1.00 91.06 88 VAL A C 1
ATOM 665 O O . VAL A 1 88 ? 0.608 10.112 9.665 1.00 91.06 88 VAL A O 1
ATOM 668 N N . GLN A 1 89 ? -0.716 11.719 8.853 1.00 87.00 89 GLN A N 1
ATOM 669 C CA . GLN A 1 89 ? -0.819 12.497 10.089 1.00 87.00 89 GLN A CA 1
ATOM 670 C C . GLN A 1 89 ? -2.159 12.335 10.820 1.00 87.00 89 GLN A C 1
ATOM 672 O O . GLN A 1 89 ? -2.367 12.982 11.844 1.00 87.00 89 GLN A O 1
ATOM 677 N N . ASP A 1 90 ? -3.045 11.454 10.352 1.00 88.25 90 ASP A N 1
ATOM 678 C CA . ASP A 1 90 ? -4.400 11.297 10.901 1.00 88.25 90 ASP A CA 1
ATOM 679 C C . ASP A 1 90 ? -4.427 10.497 12.221 1.00 88.25 90 ASP A C 1
ATOM 681 O O . ASP A 1 90 ? -5.488 10.198 12.766 1.00 88.25 90 ASP A O 1
ATOM 685 N N . GLY A 1 91 ? -3.255 10.126 12.753 1.00 83.06 91 GLY A N 1
ATOM 686 C CA . GLY A 1 91 ? -3.106 9.375 14.004 1.00 83.06 91 GLY A CA 1
ATOM 687 C C . GLY A 1 91 ? -3.334 7.864 13.875 1.00 83.06 91 GLY A C 1
ATOM 688 O O . GLY A 1 91 ? -3.323 7.153 14.882 1.00 83.06 91 GLY A O 1
ATOM 689 N N . ASN A 1 92 ? -3.526 7.355 12.654 1.00 86.75 92 ASN A N 1
ATOM 690 C CA . ASN A 1 92 ? -3.568 5.918 12.391 1.00 86.75 92 ASN A CA 1
ATOM 691 C C . ASN A 1 92 ? -2.175 5.298 12.559 1.00 86.75 92 ASN A C 1
ATOM 693 O O . ASN A 1 92 ? -1.166 5.919 12.236 1.00 86.75 92 ASN A O 1
ATOM 697 N N . ALA A 1 93 ? -2.115 4.054 13.033 1.00 93.31 93 ALA A N 1
ATOM 698 C CA . ALA A 1 93 ? -0.873 3.289 12.996 1.00 93.31 93 ALA A CA 1
ATOM 699 C C . ALA A 1 93 ? -0.576 2.862 11.551 1.00 93.31 93 ALA A C 1
ATOM 701 O O . ALA A 1 93 ? -1.476 2.397 10.851 1.00 93.31 93 ALA A O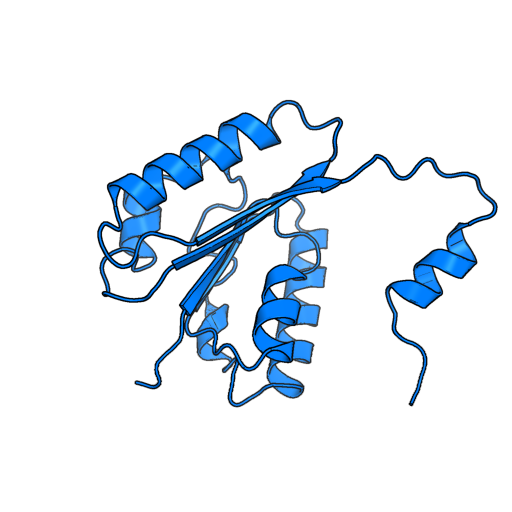 1
ATOM 702 N N . TRP A 1 94 ? 0.680 2.998 11.125 1.00 96.44 94 TRP A N 1
ATOM 703 C CA . TRP A 1 94 ? 1.116 2.650 9.772 1.00 96.44 94 TRP A CA 1
ATOM 704 C C . TRP A 1 94 ? 1.904 1.346 9.757 1.00 96.44 94 TRP A C 1
ATOM 706 O O . TRP A 1 94 ? 2.759 1.105 10.613 1.00 96.44 94 TRP A O 1
ATOM 716 N N . MET A 1 95 ? 1.642 0.523 8.748 1.00 96.50 95 MET A N 1
ATOM 717 C CA . MET A 1 95 ? 2.458 -0.631 8.406 1.00 96.50 95 MET A CA 1
ATOM 718 C C . MET A 1 95 ? 2.804 -0.584 6.922 1.00 96.50 95 MET A C 1
ATOM 720 O O . MET A 1 95 ? 1.936 -0.337 6.088 1.00 96.50 95 MET A O 1
ATOM 724 N N . MET A 1 96 ? 4.063 -0.851 6.597 1.00 96.12 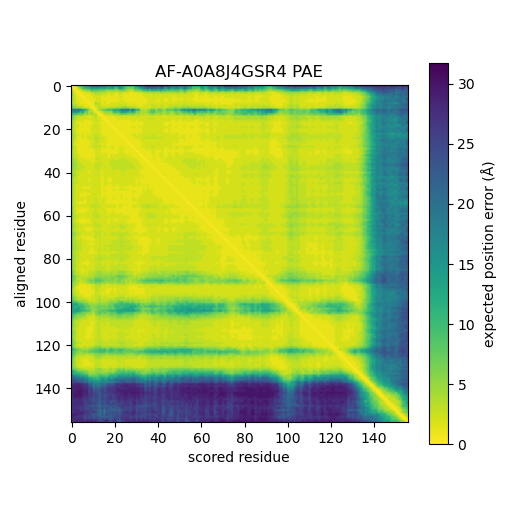96 MET A N 1
ATOM 725 C CA . MET A 1 96 ? 4.521 -1.026 5.228 1.00 96.12 96 MET A CA 1
ATOM 726 C C . MET A 1 96 ? 5.013 -2.457 5.025 1.00 96.12 96 MET A C 1
ATOM 728 O O . MET A 1 96 ? 5.832 -2.945 5.808 1.00 96.12 96 MET A O 1
ATOM 732 N N . VAL A 1 97 ? 4.535 -3.122 3.977 1.00 95.94 97 VAL A N 1
ATOM 733 C CA . VAL A 1 97 ? 4.976 -4.470 3.602 1.00 95.94 97 VAL A CA 1
ATOM 734 C C . VAL A 1 97 ? 5.489 -4.427 2.172 1.00 95.94 97 VAL A C 1
ATOM 736 O O . VAL A 1 97 ? 4.743 -4.106 1.258 1.00 95.94 97 VAL A O 1
ATOM 739 N N . ALA A 1 98 ? 6.774 -4.707 1.980 1.00 93.88 98 ALA A N 1
ATOM 740 C CA . ALA A 1 98 ? 7.422 -4.589 0.682 1.00 93.88 98 ALA A CA 1
ATOM 741 C C . ALA A 1 98 ? 8.237 -5.841 0.374 1.00 93.88 98 ALA A C 1
ATOM 743 O O . ALA A 1 98 ? 9.137 -6.212 1.134 1.00 93.88 98 ALA A O 1
ATOM 744 N N . PHE A 1 99 ? 7.969 -6.440 -0.782 1.00 89.81 99 PHE A N 1
ATOM 745 C CA . PHE A 1 99 ? 8.766 -7.530 -1.321 1.00 89.81 99 PHE A CA 1
ATOM 746 C C . PHE A 1 99 ? 9.217 -7.185 -2.731 1.00 89.81 99 PHE A C 1
ATOM 748 O O . PHE A 1 99 ? 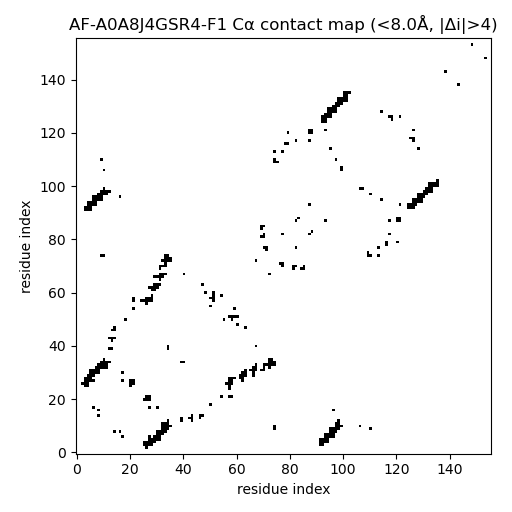8.477 -6.575 -3.497 1.00 89.81 99 PHE A O 1
ATOM 755 N N . TRP A 1 100 ? 10.447 -7.546 -3.073 1.00 89.00 100 TRP A N 1
ATOM 756 C CA . TRP A 1 100 ? 10.983 -7.279 -4.402 1.00 89.00 100 TRP A CA 1
ATOM 757 C C . TRP A 1 100 ? 11.860 -8.412 -4.901 1.00 89.00 100 TRP A C 1
ATOM 759 O O . TRP A 1 100 ? 12.470 -9.139 -4.115 1.00 89.00 100 TRP A O 1
ATOM 769 N N . ASP A 1 101 ? 11.941 -8.530 -6.223 1.00 83.44 101 ASP A N 1
ATOM 770 C CA . ASP A 1 101 ? 12.840 -9.474 -6.877 1.00 83.44 101 ASP A CA 1
ATOM 771 C C . ASP A 1 101 ? 14.296 -9.183 -6.487 1.00 83.44 101 ASP A C 1
ATOM 773 O O . ASP A 1 101 ? 14.733 -8.025 -6.461 1.00 83.44 101 ASP A O 1
ATOM 777 N N . ALA A 1 102 ? 15.061 -10.233 -6.189 1.00 77.75 102 ALA A N 1
ATOM 778 C CA . ALA A 1 102 ? 16.483 -10.139 -5.917 1.00 77.75 102 ALA A CA 1
ATOM 779 C C . ALA A 1 102 ? 17.267 -9.405 -7.019 1.00 77.75 102 ALA A C 1
ATOM 781 O O . ALA A 1 102 ? 18.262 -8.755 -6.693 1.00 77.75 102 ALA A O 1
ATOM 782 N N . GLU A 1 103 ? 16.831 -9.463 -8.272 1.00 79.94 103 GLU A N 1
ATOM 783 C CA . GLU A 1 103 ? 17.485 -8.806 -9.406 1.00 79.94 103 GLU A CA 1
ATOM 784 C C . GLU A 1 103 ? 17.096 -7.323 -9.551 1.00 79.94 103 GLU A C 1
ATOM 786 O O . GLU A 1 103 ? 17.729 -6.572 -10.297 1.00 79.94 103 GLU A O 1
ATOM 791 N N . SER A 1 104 ? 16.094 -6.849 -8.800 1.00 80.00 104 SER A N 1
ATOM 792 C CA . SER A 1 104 ? 15.623 -5.468 -8.887 1.00 80.00 104 SER A CA 1
ATOM 793 C C . SER A 1 104 ? 16.572 -4.486 -8.197 1.00 80.00 104 SER A C 1
ATOM 795 O O . SER A 1 104 ? 16.475 -4.194 -7.002 1.00 80.00 104 SER A O 1
ATOM 797 N N . VAL A 1 105 ? 17.473 -3.906 -8.992 1.00 76.56 105 VAL A N 1
ATOM 798 C CA . VAL A 1 105 ? 18.453 -2.896 -8.550 1.00 76.56 105 VAL A CA 1
ATOM 799 C C . VAL A 1 105 ? 17.778 -1.635 -7.993 1.00 76.56 105 VAL A C 1
ATOM 801 O O . VAL A 1 105 ? 18.296 -0.991 -7.085 1.00 76.56 105 VAL A O 1
ATOM 804 N N . GLN A 1 106 ? 16.611 -1.273 -8.529 1.00 81.56 106 GLN A N 1
ATOM 805 C CA . GLN A 1 106 ? 15.927 -0.019 -8.199 1.00 81.56 106 GLN A CA 1
ATOM 806 C C . GLN A 1 106 ? 14.885 -0.157 -7.078 1.00 81.56 106 GLN A C 1
ATOM 808 O O . GLN A 1 106 ? 14.454 0.859 -6.531 1.00 81.56 106 GLN A O 1
ATOM 813 N N . ALA A 1 107 ? 14.479 -1.377 -6.710 1.00 86.62 107 ALA A N 1
ATOM 814 C CA . ALA A 1 107 ? 13.475 -1.584 -5.666 1.00 86.62 107 ALA A CA 1
ATOM 815 C C . ALA A 1 107 ? 13.986 -1.179 -4.279 1.00 86.62 107 ALA A C 1
ATOM 817 O O . ALA A 1 107 ? 13.335 -0.386 -3.602 1.00 86.62 107 ALA A O 1
ATOM 818 N N . VAL A 1 108 ? 15.174 -1.658 -3.889 1.00 89.56 108 VAL A N 1
ATOM 819 C CA . VAL A 1 108 ? 15.770 -1.387 -2.567 1.00 89.56 108 VAL A CA 1
ATOM 820 C C . VAL A 1 108 ? 15.834 0.113 -2.249 1.00 89.56 108 VAL A C 1
ATOM 822 O O . VAL A 1 108 ? 15.253 0.512 -1.239 1.00 89.56 108 VAL A O 1
ATOM 825 N N . PRO A 1 109 ? 16.485 0.972 -3.064 1.00 92.75 109 PRO A N 1
ATOM 826 C CA . PRO A 1 109 ? 16.595 2.390 -2.727 1.00 92.75 109 PRO A CA 1
ATOM 827 C C . PRO A 1 109 ? 15.233 3.090 -2.699 1.00 92.75 109 PRO A C 1
ATOM 829 O O . PRO A 1 109 ? 15.007 3.950 -1.854 1.00 92.75 109 PRO A O 1
ATOM 832 N N . SER A 1 110 ? 14.301 2.701 -3.573 1.00 93.94 110 SER A N 1
ATOM 833 C CA . SER A 1 110 ? 12.962 3.296 -3.610 1.00 93.94 110 SER A CA 1
ATOM 834 C C . SER A 1 110 ? 12.148 2.955 -2.362 1.00 93.94 110 SER A C 1
ATOM 836 O O . SER A 1 110 ? 11.526 3.839 -1.779 1.00 93.94 110 SER A O 1
ATOM 838 N N . VAL A 1 111 ? 12.187 1.693 -1.928 1.00 94.31 111 VAL A N 1
ATOM 839 C CA . VAL A 1 111 ? 11.499 1.223 -0.721 1.00 94.31 111 VAL A CA 1
ATOM 840 C C . VAL A 1 111 ? 12.109 1.854 0.529 1.00 94.31 111 VAL A C 1
ATOM 842 O O . VAL A 1 111 ? 11.368 2.386 1.351 1.00 94.31 111 VAL A O 1
ATOM 845 N N . LEU A 1 112 ? 13.440 1.862 0.665 1.00 94.25 112 LEU A N 1
ATOM 846 C CA . LEU A 1 112 ? 14.102 2.468 1.827 1.00 94.25 112 LEU A CA 1
ATOM 847 C C . LEU A 1 112 ? 13.845 3.975 1.918 1.00 94.25 112 LEU A C 1
ATOM 849 O O . LEU A 1 112 ? 13.557 4.468 3.004 1.00 94.25 112 LEU A O 1
ATOM 853 N N . ARG A 1 113 ? 13.828 4.686 0.785 1.00 96.62 113 ARG A N 1
ATOM 854 C CA . ARG A 1 113 ? 13.433 6.101 0.745 1.00 96.62 113 ARG A CA 1
ATOM 855 C C . ARG A 1 113 ? 12.030 6.305 1.316 1.00 96.62 113 ARG A C 1
ATOM 857 O O . ARG A 1 113 ? 11.808 7.227 2.088 1.00 96.62 113 ARG A O 1
ATOM 864 N N . VAL A 1 114 ? 11.071 5.450 0.963 1.00 96.75 114 VAL A N 1
ATOM 865 C CA . VAL A 1 114 ? 9.705 5.533 1.505 1.00 96.75 114 VAL A CA 1
ATOM 866 C C . VAL A 1 114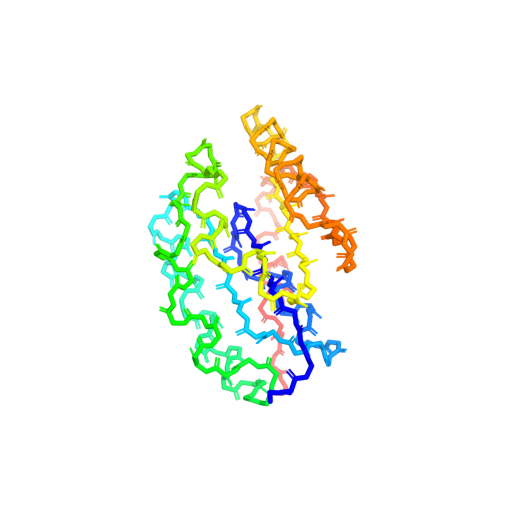 ? 9.670 5.218 3.004 1.00 96.75 114 VAL A C 1
ATOM 868 O O . VAL A 1 114 ? 8.945 5.898 3.728 1.00 96.75 114 VAL A O 1
ATOM 871 N N . VAL A 1 115 ? 10.460 4.251 3.489 1.00 96.00 115 VAL A N 1
ATOM 872 C CA . VAL A 1 115 ? 10.605 3.993 4.937 1.00 96.00 115 VAL A CA 1
ATOM 873 C C . VAL A 1 115 ? 11.058 5.254 5.661 1.00 96.00 115 VAL A C 1
ATOM 875 O O . VAL A 1 115 ? 10.446 5.631 6.657 1.00 96.00 115 VAL A O 1
ATOM 878 N N . GLU A 1 116 ? 12.096 5.918 5.152 1.00 95.81 116 GLU A N 1
ATOM 879 C CA . GLU A 1 116 ? 12.616 7.162 5.726 1.00 95.81 116 GLU A CA 1
ATOM 880 C C . GLU A 1 116 ? 11.534 8.245 5.753 1.00 95.81 116 GLU A C 1
ATOM 882 O O . GLU A 1 116 ? 11.280 8.829 6.804 1.00 95.81 116 GLU A O 1
ATOM 887 N N . LEU A 1 117 ? 10.811 8.446 4.643 1.00 96.44 117 LEU A N 1
ATOM 888 C CA . LEU A 1 117 ? 9.700 9.400 4.594 1.00 96.44 117 LEU A CA 1
ATOM 889 C C . LEU A 1 117 ? 8.605 9.074 5.621 1.00 96.44 117 LEU A C 1
ATOM 891 O O . LEU A 1 117 ? 8.106 9.975 6.289 1.00 96.44 117 LEU A O 1
ATOM 895 N N . LEU A 1 118 ? 8.223 7.803 5.771 1.00 95.38 118 LEU A N 1
ATOM 896 C CA . LEU A 1 118 ? 7.219 7.394 6.756 1.00 95.38 118 LEU A CA 1
ATOM 897 C C . LEU A 1 118 ? 7.705 7.630 8.191 1.00 95.38 118 LEU A C 1
ATOM 899 O O . LEU A 1 118 ? 6.941 8.130 9.011 1.00 95.38 118 LEU A O 1
ATOM 903 N N . GLN A 1 119 ? 8.963 7.310 8.496 1.00 93.75 119 GLN A N 1
ATOM 904 C CA . GLN A 1 119 ? 9.557 7.508 9.824 1.00 93.75 119 GLN A CA 1
ATOM 905 C C . GLN A 1 119 ? 9.757 8.990 10.173 1.00 93.75 119 GLN A C 1
ATOM 907 O O . GLN A 1 119 ? 9.679 9.359 11.343 1.00 93.75 119 GLN A O 1
ATOM 912 N N . GLU A 1 120 ? 9.989 9.846 9.176 1.00 93.94 120 GLU A N 1
ATOM 913 C CA . GLU A 1 120 ? 10.010 11.302 9.347 1.00 93.94 120 GLU A CA 1
ATOM 914 C C . GLU A 1 120 ? 8.615 11.867 9.653 1.00 93.94 120 GLU A C 1
ATOM 916 O O . GLU A 1 120 ? 8.479 12.811 10.434 1.00 93.94 120 GLU A O 1
ATOM 921 N N . LEU A 1 121 ? 7.577 11.331 9.003 1.00 93.69 121 LEU A N 1
ATOM 922 C CA . LEU A 1 121 ? 6.217 11.875 9.049 1.00 93.69 121 LEU A CA 1
ATOM 923 C C . LEU A 1 121 ? 5.369 11.313 10.199 1.00 93.69 121 LEU A C 1
ATOM 925 O O . LEU A 1 121 ? 4.476 12.015 10.679 1.00 93.69 121 LEU A O 1
ATOM 929 N N . VAL A 1 122 ? 5.647 10.085 10.644 1.00 89.56 122 VAL A N 1
ATOM 930 C CA . VAL A 1 122 ? 4.937 9.393 11.728 1.00 89.56 122 VAL A CA 1
ATOM 931 C C . VAL A 1 122 ? 5.893 9.157 12.889 1.00 89.56 122 VAL A C 1
ATOM 933 O O . VAL A 1 122 ? 6.769 8.293 12.833 1.00 89.56 122 VAL A O 1
ATOM 936 N N . THR A 1 123 ? 5.706 9.906 13.971 1.00 80.06 123 THR A N 1
ATOM 937 C CA . THR A 1 123 ? 6.573 9.802 15.148 1.00 80.06 123 THR A CA 1
ATOM 938 C C . THR A 1 123 ? 6.086 8.759 16.147 1.00 80.06 123 THR A C 1
ATOM 940 O O . THR A 1 123 ? 6.910 7.984 16.623 1.00 80.06 123 THR A O 1
ATOM 943 N N . GLU A 1 124 ? 4.780 8.686 16.435 1.00 84.81 124 GLU A N 1
ATOM 944 C CA . GLU A 1 124 ? 4.208 7.705 17.370 1.00 84.81 124 GLU A CA 1
ATOM 945 C C . GLU A 1 124 ? 2.762 7.286 17.005 1.00 84.81 124 GLU A C 1
ATOM 947 O O . GLU A 1 124 ? 1.913 8.162 16.816 1.00 84.81 124 GLU A O 1
ATOM 952 N N . PRO A 1 125 ? 2.442 5.972 16.965 1.00 86.12 125 PRO A N 1
ATOM 953 C CA . PRO A 1 125 ? 3.395 4.862 16.995 1.00 86.12 125 PRO A CA 1
ATOM 954 C C . PRO A 1 125 ? 4.246 4.855 15.721 1.00 86.12 125 PRO A C 1
ATOM 956 O O . PRO A 1 125 ? 3.737 5.117 14.630 1.00 86.12 125 PRO A O 1
ATOM 959 N N . ARG A 1 126 ? 5.538 4.531 15.849 1.00 89.62 126 ARG A N 1
ATOM 960 C CA . ARG A 1 126 ? 6.422 4.413 14.679 1.00 89.62 126 ARG A CA 1
ATOM 961 C C . ARG A 1 126 ? 5.864 3.412 13.654 1.00 89.62 126 ARG A C 1
ATOM 963 O O . ARG A 1 126 ? 5.354 2.364 14.063 1.00 89.62 126 ARG A O 1
ATOM 970 N N . PRO A 1 127 ? 6.015 3.674 12.343 1.00 94.56 127 PRO A N 1
ATOM 971 C CA . PRO A 1 127 ? 5.581 2.746 11.308 1.00 94.56 127 PRO A CA 1
ATOM 972 C C . PRO A 1 127 ? 6.267 1.384 11.440 1.00 94.56 127 PRO A C 1
ATOM 974 O O . PRO A 1 127 ? 7.495 1.302 11.525 1.00 94.56 127 PRO A O 1
ATOM 977 N N . ALA A 1 128 ? 5.484 0.308 11.404 1.00 95.75 128 ALA A N 1
ATOM 978 C CA . ALA A 1 128 ? 6.018 -1.043 11.278 1.00 95.75 128 ALA A CA 1
ATOM 979 C C . ALA A 1 128 ? 6.413 -1.305 9.817 1.00 95.75 128 ALA A C 1
ATOM 981 O O . ALA A 1 128 ? 5.670 -0.950 8.908 1.00 95.75 128 ALA A O 1
ATOM 982 N N . CYS A 1 129 ? 7.563 -1.932 9.574 1.00 95.44 129 CYS A N 1
ATOM 983 C CA . CYS A 1 129 ? 8.026 -2.248 8.220 1.00 95.44 129 CYS A CA 1
ATOM 984 C C . CYS A 1 129 ? 8.427 -3.723 8.127 1.00 95.44 129 CYS A C 1
ATOM 986 O O . CYS A 1 129 ? 9.269 -4.177 8.902 1.00 95.44 129 CYS A O 1
ATOM 988 N N . ILE A 1 130 ? 7.858 -4.452 7.168 1.00 94.62 130 ILE A N 1
ATOM 989 C CA . ILE A 1 130 ? 8.258 -5.817 6.808 1.00 94.62 130 ILE A CA 1
ATOM 990 C C . ILE A 1 130 ? 8.818 -5.758 5.393 1.00 94.62 130 ILE A C 1
ATOM 992 O O . ILE A 1 130 ? 8.086 -5.488 4.445 1.00 94.62 130 ILE A O 1
ATOM 996 N N . LEU A 1 131 ? 10.125 -5.973 5.261 1.00 93.00 131 LEU A N 1
ATOM 997 C CA . LEU A 1 131 ? 10.846 -5.832 3.999 1.00 93.00 131 LEU A CA 1
ATOM 998 C C . LEU A 1 131 ? 11.528 -7.155 3.659 1.00 93.00 131 LEU A C 1
ATOM 1000 O O . LEU A 1 131 ? 12.189 -7.740 4.520 1.00 93.00 131 LEU A O 1
ATOM 1004 N N . GLY A 1 132 ? 11.407 -7.617 2.417 1.00 88.88 132 GLY A N 1
ATOM 1005 C CA . GLY A 1 132 ? 12.008 -8.878 1.998 1.00 88.88 132 GLY A CA 1
ATOM 1006 C C . GLY A 1 132 ? 12.416 -8.909 0.532 1.00 88.88 132 GLY A C 1
ATOM 1007 O O . GLY A 1 132 ? 11.819 -8.268 -0.325 1.00 88.88 132 GLY A O 1
ATOM 1008 N N . ARG A 1 133 ? 13.442 -9.710 0.240 1.00 86.12 133 ARG A N 1
ATOM 1009 C CA . ARG A 1 133 ? 13.816 -10.070 -1.129 1.00 86.12 133 ARG A CA 1
ATOM 1010 C C . ARG A 1 133 ? 13.219 -11.423 -1.468 1.00 86.12 133 ARG A C 1
ATOM 1012 O O . ARG A 1 133 ? 13.422 -12.380 -0.724 1.00 86.12 133 ARG A O 1
ATOM 1019 N N . CYS A 1 134 ? 12.531 -11.505 -2.594 1.00 79.19 134 CYS A N 1
ATOM 1020 C CA . CYS A 1 134 ? 12.133 -12.769 -3.188 1.00 79.19 134 CYS A CA 1
ATOM 1021 C C . CYS A 1 134 ? 13.329 -13.339 -3.953 1.00 79.19 134 CYS A C 1
ATOM 1023 O O . CYS A 1 134 ? 13.958 -12.635 -4.745 1.00 79.19 134 CYS A O 1
ATOM 1025 N N . ALA A 1 135 ? 13.664 -14.604 -3.696 1.00 72.38 135 ALA A N 1
ATOM 1026 C CA . ALA A 1 135 ? 14.611 -15.320 -4.540 1.00 72.38 135 ALA A CA 1
ATOM 1027 C C . ALA A 1 135 ? 14.032 -15.432 -5.962 1.00 72.38 135 ALA A C 1
ATOM 1029 O O . ALA A 1 135 ? 12.810 -15.571 -6.093 1.00 72.38 135 ALA A O 1
ATOM 1030 N N . PRO A 1 136 ? 14.871 -15.385 -7.011 1.00 59.75 136 PRO A N 1
ATOM 1031 C CA . PRO A 1 136 ? 14.397 -15.634 -8.360 1.00 59.75 136 PRO A CA 1
ATOM 1032 C C . PRO A 1 136 ? 13.777 -17.030 -8.396 1.00 59.75 136 PRO A C 1
ATOM 1034 O O . PRO A 1 136 ? 14.355 -17.999 -7.892 1.00 59.75 136 PRO A O 1
ATOM 1037 N N . ILE A 1 137 ? 12.587 -17.136 -8.984 1.00 54.94 137 ILE A N 1
ATOM 1038 C CA . ILE A 1 137 ? 12.006 -18.436 -9.302 1.00 54.94 137 ILE A CA 1
ATOM 1039 C C . ILE A 1 137 ? 12.859 -18.981 -10.446 1.00 54.94 137 ILE A C 1
ATOM 1041 O O . ILE A 1 137 ? 12.611 -18.691 -11.615 1.00 54.94 137 ILE A O 1
ATOM 1045 N N . HIS A 1 138 ? 13.914 -19.730 -10.122 1.00 47.47 138 HIS A N 1
ATOM 1046 C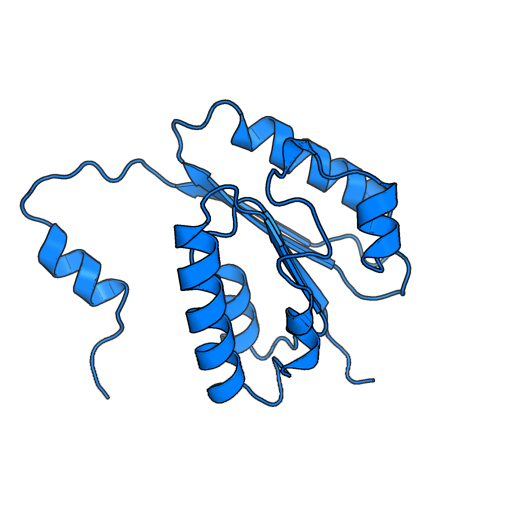 CA . HIS A 1 138 ? 14.562 -20.567 -11.117 1.00 47.47 138 HIS A CA 1
ATOM 1047 C C . HIS A 1 138 ? 13.501 -21.549 -11.602 1.00 47.47 138 HIS A C 1
ATOM 1049 O O . HIS A 1 138 ? 13.135 -22.480 -10.890 1.00 47.47 138 HIS A O 1
ATOM 1055 N N . ALA A 1 139 ? 12.965 -21.301 -12.795 1.00 42.19 139 ALA A N 1
ATOM 1056 C CA . ALA A 1 139 ? 12.078 -22.225 -13.470 1.00 42.19 139 ALA A CA 1
ATOM 1057 C C . ALA A 1 139 ? 12.882 -23.475 -13.852 1.00 42.19 139 ALA A C 1
ATOM 1059 O O . ALA A 1 139 ? 13.330 -23.617 -14.986 1.00 42.19 139 ALA A O 1
ATOM 1060 N N . ALA A 1 140 ? 13.076 -24.389 -12.902 1.00 41.38 140 ALA A N 1
ATOM 1061 C CA . ALA A 1 140 ? 13.115 -25.793 -13.252 1.00 41.38 140 ALA A CA 1
ATOM 1062 C C . ALA A 1 140 ? 11.706 -26.121 -13.760 1.00 41.38 140 ALA A C 1
ATOM 1064 O O . ALA A 1 140 ? 10.718 -25.959 -13.044 1.00 41.38 140 ALA A O 1
ATOM 1065 N N . GLU A 1 141 ? 11.591 -26.500 -15.031 1.00 45.59 141 GLU A N 1
ATOM 1066 C CA . GLU A 1 141 ? 10.313 -26.768 -15.705 1.00 45.59 141 GLU A CA 1
ATOM 1067 C C . GLU A 1 141 ? 9.476 -27.883 -15.037 1.00 45.59 141 GLU A C 1
ATOM 1069 O O . GLU A 1 141 ? 8.333 -28.088 -15.435 1.00 45.59 141 GLU A O 1
ATOM 1074 N N . SER A 1 142 ? 9.990 -28.555 -13.999 1.00 45.25 142 SER A N 1
ATOM 1075 C CA . SER A 1 142 ? 9.299 -29.596 -13.230 1.00 45.25 142 SER A CA 1
ATOM 1076 C C . SER A 1 142 ? 8.387 -29.099 -12.104 1.00 45.25 142 SER A C 1
ATOM 1078 O O . SER A 1 142 ? 7.520 -29.855 -11.684 1.00 45.25 142 SER A O 1
ATOM 1080 N N . ASP A 1 143 ? 8.527 -27.854 -11.630 1.00 49.78 143 ASP A N 1
ATOM 1081 C CA . ASP A 1 143 ? 7.925 -27.448 -10.340 1.00 49.78 143 ASP A CA 1
ATOM 1082 C C . ASP A 1 143 ? 6.696 -26.528 -10.488 1.00 49.78 143 ASP A C 1
ATOM 1084 O O . ASP A 1 143 ? 6.094 -26.088 -9.504 1.00 49.78 143 ASP A O 1
ATOM 1088 N N . LYS A 1 144 ? 6.285 -26.233 -11.731 1.00 48.41 144 LYS A N 1
ATOM 1089 C CA . LYS A 1 144 ? 5.175 -25.304 -12.015 1.00 48.41 144 LYS A CA 1
ATOM 1090 C C . LYS A 1 144 ? 3.812 -25.822 -11.548 1.00 48.41 144 LYS A C 1
ATOM 1092 O O . LYS A 1 144 ? 2.977 -25.011 -11.157 1.00 48.41 144 LYS A O 1
ATOM 1097 N N . GLU A 1 145 ? 3.577 -27.133 -11.559 1.00 47.12 145 GLU A N 1
ATOM 1098 C CA . GLU A 1 145 ? 2.294 -27.700 -11.113 1.00 47.12 145 GLU A CA 1
ATOM 1099 C C . GLU A 1 145 ? 2.180 -27.761 -9.583 1.00 47.12 145 GLU A C 1
ATOM 1101 O O . GLU A 1 145 ? 1.107 -27.510 -9.034 1.00 47.12 145 GLU A O 1
ATOM 1106 N N . GLU A 1 146 ? 3.288 -27.993 -8.875 1.00 46.09 146 GLU A N 1
ATOM 1107 C CA . GLU A 1 146 ? 3.285 -28.141 -7.415 1.00 46.09 146 GLU A CA 1
ATOM 1108 C C . GLU A 1 146 ? 3.246 -26.781 -6.691 1.00 46.09 146 GLU A C 1
ATOM 1110 O O . GLU A 1 146 ? 2.565 -26.625 -5.675 1.00 46.09 146 GLU A O 1
ATOM 1115 N N . GLN A 1 147 ? 3.882 -25.742 -7.249 1.00 47.62 147 GLN A N 1
ATOM 1116 C CA . GLN A 1 147 ? 3.849 -24.392 -6.667 1.00 47.62 147 GLN A CA 1
ATOM 1117 C C . GLN A 1 147 ? 2.548 -23.630 -6.940 1.00 47.62 147 GLN A C 1
ATOM 1119 O O . GLN A 1 147 ? 2.106 -22.856 -6.087 1.00 47.62 147 GLN A O 1
ATOM 1124 N N . LEU A 1 148 ? 1.879 -23.869 -8.075 1.00 45.19 148 LEU A N 1
ATOM 1125 C CA . LEU A 1 148 ? 0.538 -23.320 -8.298 1.00 45.19 148 LEU A CA 1
ATOM 1126 C C . LEU A 1 148 ? -0.467 -23.905 -7.288 1.00 45.19 148 LEU A C 1
ATOM 1128 O O . LEU A 1 148 ? -1.315 -23.172 -6.787 1.00 45.19 148 LEU A O 1
ATOM 1132 N N . ALA A 1 149 ? -0.323 -25.170 -6.885 1.00 46.38 149 ALA A N 1
ATOM 1133 C CA . ALA A 1 149 ? -1.164 -25.765 -5.844 1.00 46.38 149 ALA A CA 1
ATOM 1134 C C . ALA A 1 149 ? -0.953 -25.141 -4.444 1.00 46.38 149 ALA A C 1
ATOM 1136 O O . ALA A 1 149 ? -1.896 -25.062 -3.656 1.00 46.38 149 ALA A O 1
ATOM 1137 N N . LEU A 1 150 ? 0.254 -24.648 -4.139 1.00 47.53 150 LEU A N 1
ATOM 1138 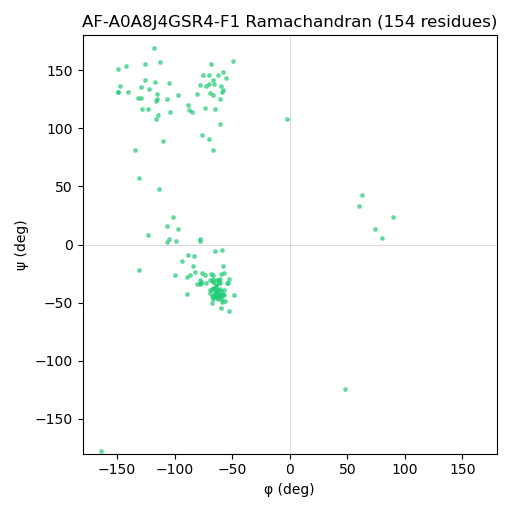C CA . LEU A 1 150 ? 0.576 -23.986 -2.865 1.00 47.53 150 LEU A CA 1
ATOM 1139 C C . LEU A 1 150 ? 0.061 -22.537 -2.783 1.00 47.53 150 LEU A C 1
ATOM 1141 O O . LEU A 1 150 ? -0.324 -22.086 -1.705 1.00 47.53 150 LEU A O 1
ATOM 1145 N N . CYS A 1 151 ? 0.010 -21.816 -3.907 1.00 43.78 151 CYS A N 1
ATOM 1146 C CA . CYS A 1 151 ? -0.501 -20.438 -3.966 1.00 43.78 151 CYS A CA 1
ATOM 1147 C C . CYS A 1 151 ? -2.036 -20.355 -4.066 1.00 43.78 151 CYS A C 1
ATOM 1149 O O . CYS A 1 151 ? -2.626 -19.347 -3.676 1.00 43.78 151 CYS A O 1
ATOM 1151 N N . TRP A 1 152 ? -2.691 -21.410 -4.555 1.00 42.38 152 TRP A N 1
ATOM 1152 C CA . TRP A 1 152 ? -4.140 -21.475 -4.767 1.00 42.38 152 TRP A CA 1
ATOM 1153 C C . TRP A 1 152 ? -4.814 -22.483 -3.838 1.00 42.38 152 TRP A C 1
ATOM 1155 O O . TRP A 1 152 ? -5.590 -23.301 -4.319 1.00 42.38 152 TRP A O 1
ATOM 1165 N N . GLY A 1 153 ? -4.488 -22.416 -2.537 1.00 40.09 153 GLY A N 1
ATOM 1166 C CA . GLY A 1 153 ? -5.054 -23.211 -1.436 1.00 40.09 153 GLY A CA 1
ATOM 1167 C C . GLY A 1 153 ? -6.168 -24.177 -1.846 1.00 40.09 153 GLY A C 1
ATOM 1168 O O . GLY A 1 153 ? -7.271 -23.739 -2.173 1.00 40.09 153 GLY A O 1
ATOM 1169 N N . GLY A 1 154 ? -5.842 -25.473 -1.841 1.00 38.78 154 GLY A N 1
ATOM 1170 C CA . GLY A 1 154 ? -6.736 -26.555 -2.256 1.00 38.78 154 GLY A CA 1
ATOM 1171 C C . GLY A 1 154 ? -8.134 -26.493 -1.618 1.00 38.78 154 GLY A C 1
ATOM 1172 O O . GLY A 1 154 ? -8.316 -25.860 -0.574 1.00 38.78 154 GLY A O 1
ATOM 1173 N N . PRO A 1 155 ? -9.133 -27.134 -2.253 1.00 43.28 155 PRO A N 1
ATOM 1174 C CA . PRO A 1 155 ? -10.530 -26.962 -1.889 1.00 43.28 155 PRO A CA 1
ATOM 1175 C C . PRO A 1 155 ? -10.799 -27.511 -0.485 1.00 43.28 155 PRO A C 1
ATOM 1177 O O . PRO A 1 155 ? -10.304 -28.579 -0.120 1.00 43.28 155 PRO A O 1
ATOM 1180 N N . TYR A 1 156 ? -11.595 -26.754 0.273 1.00 44.12 156 TYR A N 1
ATOM 1181 C CA . TYR A 1 156 ? -12.354 -27.265 1.413 1.00 44.12 156 TYR A CA 1
ATOM 1182 C C . TYR A 1 156 ? -13.330 -28.358 0.967 1.00 44.12 156 TYR A C 1
ATOM 1184 O O . TYR A 1 156 ? -13.918 -28.200 -0.130 1.00 44.12 156 TYR A O 1
#

Organism: NCBI:txid1737510

Foldseek 3Di:
DDAAAAEEEELNAQVVVVVVCQVVVGAQQAAAYAAPDPVSVVNNVVSLVVSCVVRVPRRPCNRCVCRPPLAYNHLQRGDLVSCVSVCLPVPGAAEYEYEEEPPPPPRVVSVVVVLVSSQVSHPPPRYHYHYYYDYPPPPPVPCVVVVVCVVVPDDD

Sequence (156 aa):
MQRGITLYEPLGGACTGLESCLRNGIRVNQYLYSDTSPEARGVAAIRLAALTAAYPELLPPEAWRDAFSSLPADVKEVTREQLRAAGVQDGNAWMMVAFWDAESVQAVPSVLRVVELLQELVTEPRPACILGRCAPIHAAESDKEEQLALCWGGPY

Solvent-accessible surface area (backbone atoms only — not comparable to full-atom values): 8763 Å² total; per-residue (Å²): 134,83,86,44,28,35,39,33,22,47,53,30,59,81,45,60,61,56,52,53,35,49,78,69,73,42,29,39,60,32,41,40,38,13,47,74,48,69,65,46,51,52,53,31,53,55,49,50,56,53,47,27,71,76,34,50,92,31,31,42,72,78,18,46,71,52,17,77,67,55,43,48,37,46,55,78,69,58,46,70,68,41,44,50,74,62,44,53,74,72,74,58,40,40,36,38,37,35,53,41,56,66,83,46,80,67,50,59,63,34,52,52,52,49,52,53,51,46,53,73,63,26,76,75,65,60,55,46,75,50,76,49,70,40,75,77,83,76,78,58,88,81,50,65,70,63,51,52,49,68,76,57,66,70,84,132

pLDDT: mean 86.59, std 17.29, range [38.78, 98.44]

Secondary structure (DSSP, 8-state):
----EEEEEET-TT-HHHHHHHHTT--EEEEEEE-S-HHHHHHHHHHHHHHHHH-TTTS-GGGTTTTTTSS-SSGGG--HHHHHHTTTTSS-EEEEEEEEETT-TTHHHHHHHHHHHHHHH--SSPPEEEEEEEPP----TTSHHHHHHHHS----

Mean predicted aligned error: 7.58 Å

Nearest PDB structures (foldseek):
  1eke-assembly1_A  TM=3.099E-01  e=1.046E+00  Methanocaldococcus jannaschii
  8tzq-assembly1_B  TM=2.776E-01  e=9.822E-01  Homo sapiens
  5zr1-assembly1_C  TM=3.235E-01  e=1.434E+00  Saccharomyces cerevisiae S288C
  5f4c-assembly1_A  TM=4.096E-01  e=3.464E+00  Salmonella enterica subsp. enterica serovar Typhimurium str. LT2
  7aip-assembly1_A  TM=2.494E-01  e=3.054E+00  Homo sapiens